Protein AF-A0A511WYX8-F1 (afdb_monomer_lite)

Structure (mmCIF, N/CA/C/O backbone):
data_AF-A0A511WYX8-F1
#
_entry.id   AF-A0A511WYX8-F1
#
loop_
_atom_site.group_PDB
_atom_site.id
_atom_site.type_symbol
_atom_site.label_atom_id
_atom_site.label_alt_id
_atom_site.label_comp_id
_atom_site.label_asym_id
_atom_site.label_entity_id
_atom_site.label_seq_id
_atom_site.pdbx_PDB_ins_code
_atom_site.Cartn_x
_atom_site.Cartn_y
_atom_site.Cartn_z
_atom_site.occupancy
_atom_site.B_iso_or_equiv
_atom_site.auth_seq_id
_atom_site.auth_comp_id
_atom_site.auth_asym_id
_atom_site.auth_atom_id
_atom_site.pdbx_PDB_model_num
ATOM 1 N N . MET A 1 1 ? -8.014 -15.091 -32.414 1.00 36.53 1 MET A N 1
ATOM 2 C CA . MET A 1 1 ? -6.638 -14.590 -32.223 1.00 36.53 1 MET A CA 1
ATOM 3 C C . MET A 1 1 ? -6.742 -13.092 -32.015 1.00 36.53 1 MET A C 1
ATOM 5 O O . MET A 1 1 ? -7.110 -12.405 -32.955 1.00 36.53 1 MET A O 1
ATOM 9 N N . ILE A 1 2 ? -6.541 -12.610 -30.789 1.00 39.69 2 ILE A N 1
ATOM 10 C CA . ILE A 1 2 ? -6.442 -11.173 -30.505 1.00 39.69 2 ILE A CA 1
ATOM 11 C C . ILE A 1 2 ? -4.955 -10.882 -30.314 1.00 39.69 2 ILE A C 1
ATOM 13 O O . ILE A 1 2 ? -4.270 -11.623 -29.611 1.00 39.69 2 ILE A O 1
ATOM 17 N N . ASN A 1 3 ? -4.473 -9.872 -31.034 1.00 35.62 3 ASN A N 1
ATOM 18 C CA . ASN A 1 3 ? -3.086 -9.428 -31.083 1.00 35.62 3 ASN A CA 1
ATOM 19 C C . ASN A 1 3 ? -2.529 -9.141 -29.680 1.00 35.62 3 ASN A C 1
ATOM 21 O O . ASN A 1 3 ? -2.926 -8.185 -29.025 1.00 35.62 3 ASN A O 1
ATOM 25 N N . THR A 1 4 ? -1.554 -9.937 -29.258 1.00 47.34 4 THR A N 1
ATOM 26 C CA . THR A 1 4 ? -0.552 -9.577 -28.251 1.00 47.34 4 THR A CA 1
ATOM 27 C C . THR A 1 4 ? 0.397 -8.544 -28.854 1.00 47.34 4 THR A C 1
ATOM 29 O O . THR A 1 4 ? 1.195 -8.940 -29.701 1.00 47.34 4 THR A O 1
ATOM 32 N N . ASN A 1 5 ? 0.287 -7.259 -28.476 1.00 47.00 5 ASN A N 1
ATOM 33 C CA . ASN A 1 5 ? 1.401 -6.280 -28.414 1.00 47.00 5 ASN A CA 1
ATOM 34 C C . ASN A 1 5 ? 0.989 -4.835 -28.043 1.00 47.00 5 ASN A C 1
ATOM 36 O O . ASN A 1 5 ? 1.665 -3.882 -28.423 1.00 47.00 5 ASN A O 1
ATOM 40 N N . GLU A 1 6 ? -0.045 -4.642 -27.227 1.00 46.84 6 GLU A N 1
ATOM 41 C CA . GLU A 1 6 ? -0.146 -3.429 -26.409 1.00 46.84 6 GLU A CA 1
ATOM 42 C C . GLU A 1 6 ? 0.085 -3.864 -24.965 1.00 46.84 6 GLU A C 1
ATOM 44 O O . GLU A 1 6 ? -0.639 -4.710 -24.442 1.00 46.84 6 GLU A O 1
ATOM 49 N N . LYS A 1 7 ? 1.144 -3.361 -24.316 1.00 50.03 7 LYS A N 1
ATOM 50 C CA . LYS A 1 7 ? 1.185 -3.419 -22.854 1.00 50.03 7 LYS A CA 1
ATOM 51 C C . LYS A 1 7 ? -0.026 -2.616 -22.406 1.00 50.03 7 LYS A C 1
ATOM 53 O O . LYS A 1 7 ? -0.033 -1.405 -22.604 1.00 50.03 7 LYS A O 1
ATOM 58 N N . ASP A 1 8 ? -1.032 -3.281 -21.850 1.00 52.28 8 ASP A N 1
ATOM 59 C CA . ASP A 1 8 ? -2.136 -2.609 -21.177 1.00 52.28 8 ASP A CA 1
ATOM 60 C C . ASP A 1 8 ? -1.526 -1.732 -20.085 1.00 52.28 8 ASP A C 1
ATOM 62 O O . ASP A 1 8 ? -1.163 -2.209 -19.013 1.00 52.28 8 ASP A O 1
ATOM 66 N N . PHE A 1 9 ? -1.352 -0.439 -20.366 1.00 58.72 9 PHE A N 1
ATOM 67 C CA . PHE A 1 9 ? -0.811 0.532 -19.413 1.00 58.72 9 PHE A CA 1
ATOM 68 C C . PHE A 1 9 ? -1.798 0.810 -18.264 1.00 58.72 9 PHE A C 1
ATOM 70 O O . PHE A 1 9 ? -1.507 1.613 -17.382 1.00 58.72 9 PHE A O 1
ATOM 77 N N . GLN A 1 10 ? -2.954 0.140 -18.262 1.00 65.69 10 GLN A N 1
ATOM 78 C CA . GLN A 1 10 ? -4.066 0.320 -17.335 1.00 65.69 10 GLN A CA 1
ATOM 79 C C . GLN A 1 10 ? -4.268 -0.887 -16.406 1.00 65.69 10 GLN A C 1
ATOM 81 O O . GLN A 1 10 ? -5.401 -1.273 -16.130 1.00 65.69 10 GLN A O 1
ATOM 86 N N . ALA A 1 11 ? -3.200 -1.506 -15.892 1.00 84.50 11 ALA A N 1
ATOM 87 C CA . ALA A 1 11 ? -3.401 -2.513 -14.851 1.00 84.50 11 ALA A CA 1
ATOM 88 C C . ALA A 1 11 ? -3.983 -1.850 -13.592 1.00 84.50 11 ALA A C 1
ATOM 90 O O . ALA A 1 11 ? -3.405 -0.908 -13.044 1.00 84.50 11 ALA A O 1
ATOM 91 N N . MET A 1 12 ? -5.125 -2.355 -13.134 1.00 91.75 12 MET A N 1
ATOM 92 C CA . MET A 1 12 ? -5.857 -1.850 -11.980 1.00 91.75 12 MET A CA 1
ATOM 93 C C . MET A 1 12 ? -6.478 -3.033 -11.237 1.00 91.75 12 MET A C 1
ATOM 95 O O . MET A 1 12 ? -6.990 -3.953 -11.868 1.00 91.75 12 MET A O 1
ATOM 99 N N . ILE A 1 13 ? -6.443 -3.029 -9.901 1.00 95.00 13 ILE A N 1
ATOM 100 C CA . ILE A 1 13 ? -7.233 -3.998 -9.133 1.00 95.00 13 ILE A CA 1
ATOM 101 C C . ILE A 1 13 ? -8.660 -3.458 -9.096 1.00 95.00 13 ILE A C 1
ATOM 103 O O . ILE A 1 13 ? -8.914 -2.375 -8.566 1.00 95.00 13 ILE A O 1
ATOM 107 N N . GLU A 1 14 ? -9.588 -4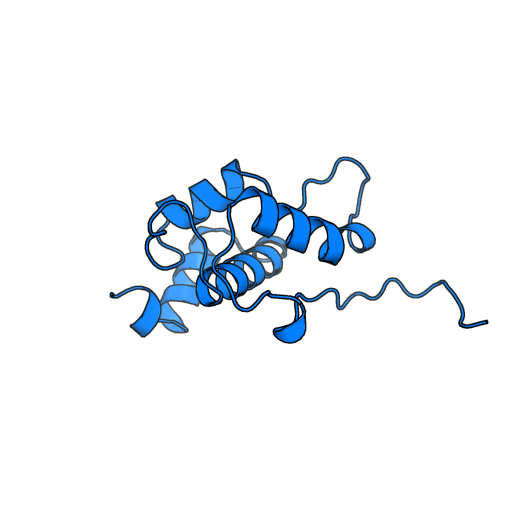.204 -9.67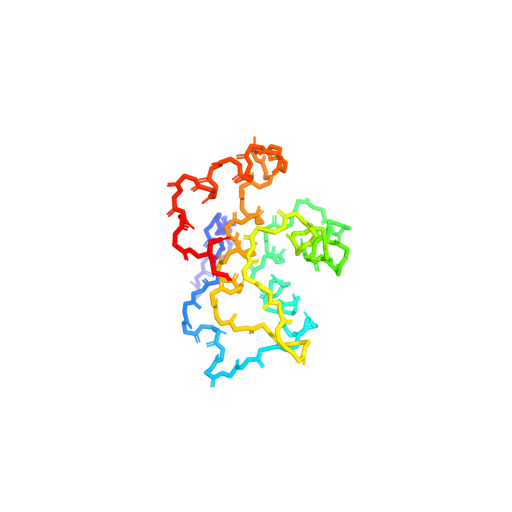7 1.00 93.50 14 GLU A N 1
ATOM 108 C CA . GLU A 1 14 ? -11.004 -3.862 -9.662 1.00 93.50 14 GLU A CA 1
ATOM 109 C C . GLU A 1 14 ? -11.725 -4.462 -8.451 1.00 93.50 14 GLU A C 1
ATOM 111 O O . GLU A 1 14 ? -11.322 -5.489 -7.901 1.00 93.50 14 GLU A O 1
ATOM 116 N N . ARG A 1 15 ? -12.856 -3.856 -8.058 1.00 92.25 15 ARG A N 1
ATOM 117 C CA . ARG A 1 15 ? -13.669 -4.294 -6.907 1.00 92.25 15 ARG A CA 1
ATOM 118 C C . ARG A 1 15 ? -13.998 -5.787 -6.945 1.00 92.25 15 ARG A C 1
ATOM 120 O O . ARG A 1 15 ? -13.983 -6.434 -5.900 1.00 92.25 15 ARG A O 1
ATOM 127 N N . HIS A 1 16 ? -14.305 -6.318 -8.125 1.00 94.31 16 HIS A N 1
ATOM 128 C CA . HIS A 1 16 ? -14.701 -7.713 -8.311 1.00 94.31 16 HIS A CA 1
ATOM 129 C C . HIS A 1 16 ? -13.529 -8.700 -8.140 1.00 94.31 16 HIS A C 1
ATOM 131 O O . HIS A 1 16 ? -13.755 -9.888 -7.925 1.00 94.31 16 HIS A O 1
ATOM 137 N N . MET A 1 17 ? -12.283 -8.220 -8.215 1.00 95.19 17 MET A N 1
ATOM 138 C CA . MET A 1 17 ? -11.077 -9.020 -7.979 1.00 95.19 17 MET A CA 1
ATOM 139 C C . MET A 1 17 ? -10.762 -9.169 -6.486 1.00 95.19 17 MET A C 1
ATOM 141 O O . MET A 1 17 ? -9.997 -10.056 -6.107 1.00 95.19 17 MET A O 1
ATOM 145 N N . ILE A 1 18 ? -11.323 -8.294 -5.643 1.00 95.81 18 ILE A N 1
ATOM 146 C CA . ILE A 1 18 ? -11.147 -8.319 -4.191 1.00 95.81 18 ILE A CA 1
ATOM 147 C C . ILE A 1 18 ? -12.232 -9.230 -3.592 1.00 95.81 18 ILE A C 1
ATOM 149 O O . ILE A 1 18 ? -13.420 -8.918 -3.727 1.00 95.81 18 ILE A O 1
ATOM 153 N N . PRO A 1 19 ? -11.856 -10.340 -2.927 1.00 94.44 19 PRO A N 1
ATOM 154 C CA . PRO A 1 19 ? -12.801 -11.232 -2.263 1.00 94.44 19 PRO A CA 1
ATOM 155 C C . PRO A 1 19 ? -13.681 -10.509 -1.241 1.00 94.44 19 PRO A C 1
ATOM 157 O O . PRO A 1 19 ? -13.255 -9.534 -0.625 1.00 94.44 19 PRO A O 1
ATOM 160 N N . ASP A 1 20 ? -14.882 -11.036 -1.004 1.00 93.94 20 ASP A N 1
ATOM 161 C CA . ASP A 1 20 ? -15.783 -10.552 0.050 1.00 93.94 20 ASP A CA 1
ATOM 162 C C . ASP A 1 20 ? -15.391 -11.116 1.432 1.00 93.94 20 ASP A C 1
ATOM 164 O O . ASP A 1 20 ? -16.168 -11.773 2.120 1.00 93.94 20 ASP A O 1
ATOM 168 N N . LEU A 1 21 ? -14.110 -10.963 1.782 1.00 95.50 21 LEU A N 1
ATOM 169 C CA . LEU A 1 21 ? -13.515 -11.333 3.065 1.00 95.50 21 LEU A CA 1
ATOM 170 C C . LEU A 1 21 ? -12.214 -10.557 3.285 1.00 95.50 21 LEU A C 1
ATOM 172 O O . LEU A 1 21 ? -11.514 -10.215 2.329 1.00 95.50 21 LEU A O 1
ATOM 176 N N . ASP A 1 22 ? -11.842 -10.352 4.548 1.00 97.50 22 ASP A N 1
ATOM 177 C CA . ASP A 1 22 ? -10.594 -9.661 4.873 1.00 97.50 22 ASP A CA 1
ATOM 178 C C . ASP A 1 22 ? -9.365 -10.518 4.546 1.00 97.50 22 ASP A C 1
ATOM 180 O O . ASP A 1 22 ? -9.273 -11.695 4.915 1.00 97.50 22 ASP A O 1
ATOM 184 N N . LEU A 1 23 ? -8.374 -9.896 3.911 1.00 98.00 23 LEU A N 1
ATOM 185 C CA . LEU A 1 23 ? -7.203 -10.574 3.369 1.00 98.00 23 LEU A CA 1
ATOM 186 C C . LEU A 1 23 ? -6.030 -10.582 4.345 1.00 98.00 23 LEU A C 1
ATOM 188 O O . LEU A 1 23 ? -5.728 -9.583 4.985 1.00 98.00 23 LEU A O 1
ATOM 192 N N . TYR A 1 24 ? -5.271 -11.668 4.399 1.00 97.94 24 TYR A N 1
ATOM 193 C CA . TYR A 1 24 ? -3.936 -11.646 4.992 1.00 97.94 24 TYR A CA 1
ATOM 194 C C . TYR A 1 24 ? -2.951 -10.901 4.082 1.00 97.94 24 TYR A C 1
ATOM 196 O O . TYR A 1 24 ? -3.112 -10.853 2.864 1.00 97.94 24 TYR A O 1
ATOM 204 N N . MET A 1 25 ? -1.870 -10.373 4.661 1.00 97.31 25 MET A N 1
ATOM 205 C CA . MET A 1 25 ? -0.851 -9.606 3.926 1.00 97.31 25 MET A CA 1
ATOM 206 C C . MET A 1 25 ? -0.339 -10.312 2.659 1.00 97.31 25 MET A C 1
ATOM 208 O O . MET A 1 25 ? -0.198 -9.674 1.620 1.00 97.31 25 MET A O 1
ATOM 212 N N . ASP A 1 26 ? -0.064 -11.617 2.717 1.00 97.69 26 ASP A N 1
ATOM 213 C CA . ASP A 1 26 ? 0.427 -12.343 1.540 1.00 97.69 26 ASP A CA 1
ATOM 214 C C . ASP A 1 26 ? -0.638 -12.484 0.446 1.00 97.69 26 ASP A C 1
ATOM 216 O O . ASP A 1 26 ? -0.288 -12.509 -0.730 1.00 97.69 26 ASP A O 1
ATOM 220 N N . GLN A 1 27 ? -1.928 -12.487 0.795 1.00 98.12 27 GLN A N 1
ATOM 221 C CA . GLN A 1 27 ? -3.019 -12.471 -0.184 1.00 98.12 27 GLN A CA 1
ATOM 222 C C . GLN A 1 27 ? -3.129 -11.102 -0.865 1.00 98.12 27 GLN A C 1
ATOM 224 O O . GLN A 1 27 ? -3.289 -11.045 -2.082 1.00 98.12 27 GLN A O 1
ATOM 229 N N . VAL A 1 28 ? -2.953 -10.005 -0.114 1.00 98.06 28 VAL A N 1
ATOM 230 C CA . VAL A 1 28 ? -2.847 -8.654 -0.696 1.00 98.06 28 VAL A CA 1
ATOM 231 C C . VAL A 1 28 ? -1.678 -8.603 -1.677 1.00 98.06 28 VAL A C 1
ATOM 233 O O . VAL A 1 28 ? -1.839 -8.187 -2.818 1.00 98.06 28 VAL A O 1
ATOM 236 N N . ARG A 1 29 ? -0.501 -9.094 -1.280 1.00 97.81 29 ARG A N 1
ATOM 237 C CA . ARG A 1 29 ? 0.677 -9.120 -2.159 1.00 97.81 29 ARG A CA 1
ATOM 238 C C . ARG A 1 29 ? 0.445 -9.949 -3.418 1.00 97.81 29 ARG A C 1
ATOM 240 O O . ARG A 1 29 ? 0.749 -9.470 -4.499 1.00 97.81 29 ARG A O 1
ATOM 247 N N . GLN A 1 30 ? -0.156 -11.133 -3.298 1.00 97.00 30 GLN A N 1
ATOM 248 C CA . GLN A 1 30 ? -0.497 -11.964 -4.455 1.00 97.00 30 GLN A CA 1
ATOM 249 C C . GLN A 1 30 ? -1.478 -11.274 -5.407 1.00 97.00 30 GLN A C 1
ATOM 251 O O . GLN A 1 30 ? -1.336 -11.404 -6.620 1.00 97.00 30 GLN A O 1
ATOM 256 N N . LEU A 1 31 ? -2.463 -10.539 -4.882 1.00 97.38 31 LEU A N 1
ATOM 257 C CA . LEU A 1 31 ? -3.401 -9.769 -5.699 1.00 97.38 31 LEU A CA 1
ATOM 258 C C . LEU A 1 31 ? -2.677 -8.673 -6.497 1.00 97.38 31 LEU A C 1
ATOM 260 O O . LEU A 1 31 ? -2.905 -8.525 -7.698 1.00 97.38 31 LEU A O 1
ATOM 264 N N . PHE A 1 32 ? -1.751 -7.959 -5.853 1.00 97.00 32 PHE A N 1
ATOM 265 C CA . PHE A 1 32 ? -0.905 -6.967 -6.515 1.00 97.00 32 PHE A CA 1
ATOM 266 C C . PHE A 1 32 ? 0.035 -7.607 -7.535 1.00 97.00 32 PHE A C 1
ATOM 268 O O . PHE A 1 32 ? 0.123 -7.121 -8.657 1.00 97.00 32 PHE A O 1
ATOM 275 N N . ASP A 1 33 ? 0.699 -8.708 -7.189 1.00 95.06 33 ASP A N 1
ATOM 276 C CA . ASP A 1 33 ? 1.612 -9.402 -8.094 1.00 95.06 33 ASP A CA 1
ATOM 277 C C . ASP A 1 33 ? 0.877 -9.872 -9.355 1.00 95.06 33 ASP A C 1
ATOM 279 O O . ASP A 1 33 ? 1.325 -9.595 -10.466 1.00 95.06 33 ASP A O 1
ATOM 283 N N . LYS A 1 34 ? -0.298 -10.495 -9.207 1.00 93.75 34 LYS A N 1
ATOM 284 C CA . LYS A 1 34 ? -1.130 -10.921 -10.344 1.00 93.75 34 LYS A CA 1
ATOM 285 C C . LYS A 1 34 ? -1.535 -9.759 -11.249 1.00 93.75 34 LYS A C 1
ATOM 287 O O . LYS A 1 34 ? -1.570 -9.928 -12.461 1.00 93.75 34 LYS A O 1
ATOM 292 N N . THR A 1 35 ? -1.822 -8.599 -10.664 1.00 94.38 35 THR A N 1
ATOM 293 C CA . THR A 1 35 ? -2.327 -7.437 -11.406 1.00 94.38 35 THR A CA 1
ATOM 294 C C . THR A 1 35 ? -1.201 -6.659 -12.084 1.00 94.38 35 THR A C 1
ATOM 296 O O . THR A 1 35 ? -1.324 -6.271 -13.238 1.00 94.38 35 THR A O 1
ATOM 299 N N . TYR A 1 36 ? -0.078 -6.452 -11.398 1.00 92.50 36 TYR A N 1
ATOM 300 C CA . TYR A 1 36 ? 0.967 -5.521 -11.831 1.00 92.50 36 TYR A CA 1
ATOM 301 C C . TYR A 1 36 ? 2.204 -6.190 -12.440 1.00 92.50 36 TYR A C 1
ATOM 303 O O . TYR A 1 36 ? 3.068 -5.483 -12.953 1.00 92.50 36 TYR A O 1
ATOM 311 N N . THR A 1 37 ? 2.305 -7.527 -12.446 1.00 91.75 37 THR A N 1
ATOM 312 C CA . THR A 1 37 ? 3.408 -8.239 -13.130 1.00 91.75 37 THR A CA 1
ATOM 313 C C . THR A 1 37 ? 3.577 -7.833 -14.598 1.00 91.75 37 THR A C 1
ATOM 315 O O . THR A 1 37 ? 4.718 -7.575 -14.987 1.00 91.75 37 THR A O 1
ATOM 318 N N . PRO A 1 38 ? 2.508 -7.679 -15.407 1.00 88.25 38 PRO A N 1
ATOM 319 C CA . PRO A 1 38 ? 2.640 -7.231 -16.798 1.00 88.25 38 PRO A CA 1
ATOM 320 C C . PRO A 1 38 ? 3.253 -5.827 -16.952 1.00 88.25 38 PRO A C 1
ATOM 322 O O . PRO A 1 38 ? 3.826 -5.508 -17.995 1.00 88.25 38 PRO A O 1
ATOM 325 N N . LEU A 1 39 ? 3.156 -4.992 -15.909 1.00 84.88 39 LEU A N 1
ATOM 326 C CA . LEU A 1 39 ? 3.665 -3.620 -15.896 1.00 84.88 39 LEU A CA 1
ATOM 327 C C . LEU A 1 39 ? 5.119 -3.493 -15.436 1.00 84.88 39 LEU A C 1
ATOM 329 O O . LEU A 1 39 ? 5.668 -2.391 -15.494 1.00 84.88 39 LEU A O 1
ATOM 333 N N . LYS A 1 40 ? 5.757 -4.583 -14.996 1.00 86.06 40 LYS A N 1
ATOM 334 C CA . LYS A 1 40 ? 7.157 -4.538 -14.566 1.00 86.06 40 LYS A CA 1
ATOM 335 C C . LYS A 1 40 ? 8.052 -4.020 -15.695 1.00 86.06 40 LYS A C 1
ATOM 337 O O . LYS A 1 40 ? 7.920 -4.414 -16.861 1.00 86.06 40 LYS A O 1
ATOM 342 N N . ARG A 1 41 ? 8.962 -3.112 -15.340 1.00 82.12 41 ARG A N 1
ATOM 343 C CA . ARG A 1 41 ? 9.989 -2.584 -16.252 1.00 82.12 41 ARG A CA 1
ATOM 344 C C . ARG A 1 41 ? 11.187 -3.524 -16.346 1.00 82.12 41 ARG A C 1
ATOM 346 O O . ARG A 1 41 ? 11.830 -3.568 -17.387 1.00 82.12 41 ARG A O 1
ATOM 353 N N . ASP A 1 42 ? 11.440 -4.270 -15.274 1.00 86.56 42 ASP A N 1
ATOM 354 C CA . ASP A 1 42 ? 12.498 -5.273 -15.155 1.00 86.56 42 ASP A CA 1
ATOM 355 C C . ASP A 1 42 ? 12.012 -6.484 -14.339 1.00 86.56 42 ASP A C 1
ATOM 357 O O . ASP A 1 42 ? 11.161 -6.358 -13.453 1.00 86.56 42 ASP A O 1
ATOM 361 N N . GLU A 1 43 ? 12.572 -7.666 -14.598 1.00 84.56 43 GLU A N 1
ATOM 362 C CA . GLU A 1 43 ? 12.201 -8.908 -13.907 1.00 84.56 43 GLU A CA 1
ATOM 363 C C . GLU A 1 43 ? 12.487 -8.868 -12.398 1.00 84.56 43 GLU A C 1
ATOM 365 O O . GLU A 1 43 ? 11.776 -9.508 -11.618 1.00 84.56 43 GLU A O 1
ATOM 370 N N . ASN A 1 44 ? 13.447 -8.057 -11.949 1.00 85.69 44 ASN A N 1
ATOM 371 C CA . ASN A 1 44 ? 13.809 -7.921 -10.537 1.00 85.69 44 ASN A CA 1
ATOM 372 C C . ASN A 1 44 ? 12.982 -6.859 -9.799 1.00 85.69 44 ASN A C 1
ATOM 374 O O . ASN A 1 44 ? 13.066 -6.755 -8.570 1.00 85.69 44 ASN A O 1
ATOM 378 N N . GLU A 1 45 ? 12.169 -6.071 -10.512 1.00 86.31 45 GLU A N 1
ATOM 379 C CA . GLU A 1 45 ? 11.333 -5.042 -9.898 1.00 86.31 45 GLU A CA 1
ATOM 380 C C . GLU A 1 45 ? 10.338 -5.672 -8.912 1.00 86.31 45 GLU A C 1
ATOM 382 O O . GLU A 1 45 ? 9.644 -6.650 -9.205 1.00 86.31 45 GLU A O 1
ATOM 387 N N . LYS A 1 46 ? 10.259 -5.112 -7.705 1.00 89.81 46 LYS A N 1
ATOM 388 C CA . LYS A 1 46 ? 9.316 -5.579 -6.687 1.00 89.81 46 LYS A CA 1
ATOM 389 C C . LYS A 1 46 ? 8.037 -4.753 -6.770 1.00 89.81 46 LYS A C 1
ATOM 391 O O . LYS A 1 46 ? 8.088 -3.536 -6.612 1.00 89.81 46 LYS A O 1
ATOM 396 N N . ILE A 1 47 ? 6.900 -5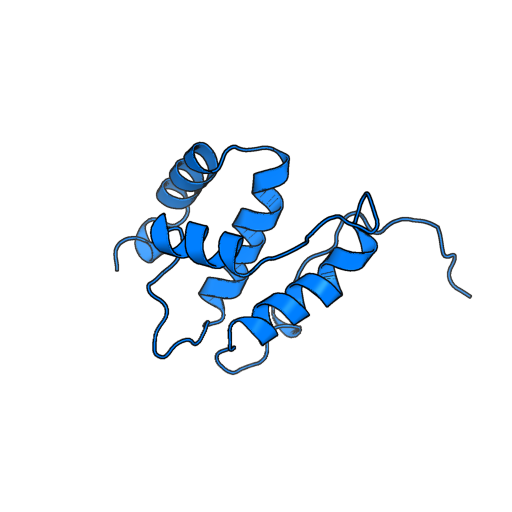.425 -6.947 1.00 93.75 47 ILE A N 1
ATOM 397 C CA . ILE A 1 47 ? 5.573 -4.796 -6.994 1.00 93.75 47 ILE A CA 1
ATOM 398 C C . ILE A 1 47 ? 5.191 -4.328 -5.584 1.00 93.75 47 ILE A C 1
ATOM 400 O O . ILE A 1 47 ? 5.332 -3.150 -5.250 1.00 93.75 47 ILE A O 1
ATOM 404 N N . LEU A 1 48 ? 4.788 -5.252 -4.708 1.00 95.69 48 LEU A N 1
ATOM 405 C CA . LEU A 1 48 ? 4.375 -4.917 -3.348 1.00 95.69 48 LEU A CA 1
ATOM 406 C C . LEU A 1 48 ? 5.083 -5.807 -2.326 1.00 95.69 48 LEU A C 1
ATOM 408 O O . LEU A 1 48 ? 4.819 -7.003 -2.176 1.00 95.69 48 LEU A O 1
ATOM 412 N N . THR A 1 49 ? 6.017 -5.206 -1.591 1.00 95.88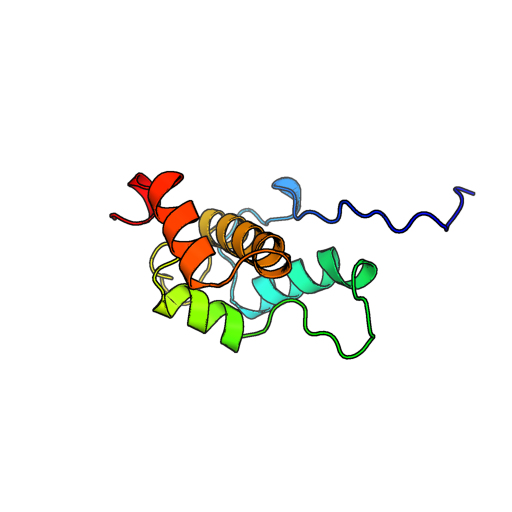 49 THR A N 1
ATOM 413 C CA . THR A 1 49 ? 6.747 -5.906 -0.528 1.00 95.88 49 THR A CA 1
ATOM 414 C C . THR A 1 49 ? 6.081 -5.710 0.829 1.00 95.88 49 THR A C 1
ATOM 416 O O . THR A 1 49 ? 5.445 -4.689 1.089 1.00 95.88 49 THR A O 1
ATOM 419 N N . LYS A 1 50 ? 6.313 -6.655 1.745 1.00 96.62 50 LYS A N 1
ATOM 420 C CA . LYS A 1 50 ? 5.932 -6.527 3.160 1.00 96.62 50 LYS A CA 1
ATOM 421 C C . LYS A 1 50 ? 6.461 -5.237 3.794 1.00 96.62 50 LYS A C 1
ATOM 423 O O . LYS A 1 50 ? 5.744 -4.586 4.545 1.00 96.62 50 LYS A O 1
ATOM 428 N N . THR A 1 51 ? 7.691 -4.843 3.466 1.00 96.69 51 THR A N 1
ATOM 429 C CA . THR A 1 51 ? 8.290 -3.596 3.963 1.00 96.69 51 THR A CA 1
ATOM 430 C C . THR A 1 51 ? 7.517 -2.369 3.490 1.00 96.69 51 THR A C 1
ATOM 432 O O . THR A 1 51 ? 7.271 -1.481 4.295 1.00 96.69 51 THR A O 1
ATOM 435 N N . MET A 1 52 ? 7.078 -2.333 2.227 1.00 96.12 52 MET A N 1
ATOM 436 C CA . MET A 1 52 ? 6.281 -1.217 1.701 1.00 96.12 52 MET A CA 1
ATOM 437 C C . MET A 1 52 ? 4.944 -1.095 2.428 1.00 96.12 52 MET A C 1
ATOM 439 O O . MET A 1 52 ? 4.643 -0.026 2.943 1.00 96.12 52 MET A O 1
ATOM 443 N N . ILE A 1 53 ? 4.206 -2.201 2.567 1.00 96.88 53 ILE A N 1
ATOM 444 C CA . ILE A 1 53 ? 2.928 -2.215 3.298 1.00 96.88 53 ILE A CA 1
ATOM 445 C C . ILE A 1 53 ? 3.126 -1.752 4.749 1.00 96.88 53 ILE A C 1
ATOM 447 O O . ILE A 1 53 ? 2.377 -0.917 5.249 1.00 96.88 53 ILE A O 1
ATOM 451 N N . ASN A 1 54 ? 4.174 -2.241 5.416 1.00 95.69 54 ASN A N 1
ATOM 452 C CA . ASN A 1 54 ? 4.494 -1.828 6.781 1.00 95.69 54 ASN A CA 1
ATOM 453 C C . ASN A 1 54 ? 4.865 -0.343 6.874 1.00 95.69 54 ASN A C 1
ATOM 455 O O . ASN A 1 54 ? 4.540 0.294 7.871 1.00 95.69 54 ASN A O 1
ATOM 459 N N . ASN A 1 55 ? 5.555 0.210 5.876 1.00 94.94 55 ASN A N 1
ATOM 460 C CA . ASN A 1 55 ? 5.877 1.635 5.838 1.00 94.94 55 ASN A CA 1
ATOM 461 C C . ASN A 1 55 ? 4.607 2.473 5.672 1.00 94.94 55 ASN A C 1
ATOM 463 O O . ASN A 1 55 ? 4.451 3.459 6.378 1.00 94.94 55 ASN A O 1
ATOM 467 N N . TYR A 1 56 ? 3.669 2.040 4.828 1.00 95.25 56 TYR A N 1
ATOM 468 C CA . TYR A 1 56 ? 2.381 2.715 4.660 1.00 95.25 56 TYR A CA 1
ATOM 469 C C . TYR A 1 56 ? 1.556 2.704 5.953 1.00 95.25 56 TYR A C 1
ATOM 471 O O . TYR A 1 56 ? 1.036 3.743 6.351 1.00 95.25 56 TYR A O 1
ATOM 479 N N . ALA A 1 57 ? 1.522 1.569 6.662 1.00 94.00 57 ALA A N 1
ATOM 480 C CA . ALA A 1 57 ? 0.872 1.469 7.970 1.00 94.00 57 ALA A CA 1
ATOM 481 C C . ALA A 1 57 ? 1.538 2.380 9.019 1.00 94.00 57 ALA A C 1
ATOM 483 O O . ALA A 1 57 ? 0.858 3.081 9.761 1.00 94.00 57 ALA A O 1
ATOM 484 N N . LYS A 1 58 ? 2.878 2.405 9.071 1.00 91.94 58 LYS A N 1
ATOM 485 C CA . LYS A 1 58 ? 3.640 3.272 9.990 1.00 91.94 58 LYS A CA 1
ATOM 486 C C . LYS A 1 58 ? 3.407 4.759 9.725 1.00 91.94 58 LYS A C 1
ATOM 488 O O . LYS A 1 58 ? 3.316 5.527 10.674 1.00 91.94 58 LYS A O 1
ATOM 493 N N . SER A 1 59 ? 3.295 5.138 8.455 1.00 90.62 59 SER A N 1
ATOM 494 C CA . SER A 1 59 ? 2.964 6.495 8.014 1.00 90.62 59 SER A CA 1
ATOM 495 C C . SER A 1 59 ?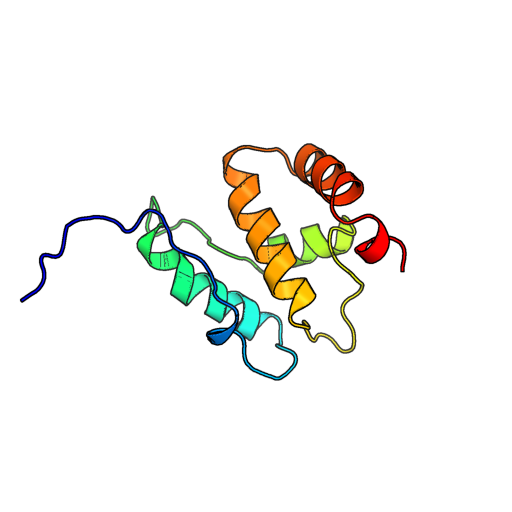 1.467 6.813 8.100 1.00 90.62 59 SER A C 1
ATOM 497 O O . SER A 1 59 ? 1.070 7.888 7.671 1.00 90.62 59 SER A O 1
ATOM 499 N N . LYS A 1 60 ? 0.642 5.905 8.647 1.00 90.69 60 LYS A N 1
ATOM 500 C CA . LYS A 1 60 ? -0.811 6.074 8.812 1.00 90.69 60 LYS A CA 1
ATOM 501 C C . LYS A 1 60 ? -1.532 6.434 7.507 1.00 90.69 60 LYS A C 1
ATOM 503 O O . LYS A 1 60 ? -2.447 7.241 7.508 1.00 90.69 60 LYS A O 1
ATOM 508 N N . LEU A 1 61 ? -1.122 5.834 6.388 1.00 91.62 61 LEU A N 1
ATOM 509 C CA . LEU A 1 61 ? -1.719 6.106 5.070 1.00 91.62 61 LEU A CA 1
ATOM 510 C C . LEU A 1 61 ? -3.026 5.341 4.812 1.00 91.62 61 LEU A C 1
ATOM 512 O O . LEU A 1 61 ? -3.612 5.454 3.739 1.00 91.62 61 LEU A O 1
ATOM 516 N N . PHE A 1 62 ? -3.449 4.515 5.764 1.00 93.00 62 PHE A N 1
ATOM 517 C CA . PHE A 1 62 ? -4.716 3.795 5.767 1.00 93.00 62 PHE A CA 1
ATOM 518 C C . PHE A 1 62 ? -5.097 3.434 7.218 1.00 93.00 62 PHE A C 1
ATOM 520 O O . PHE A 1 62 ? -4.219 3.498 8.091 1.00 93.00 62 PHE A O 1
ATOM 527 N N . PRO A 1 63 ? -6.357 3.034 7.482 1.00 91.69 63 PRO A N 1
ATOM 528 C CA . PRO A 1 63 ? -6.823 2.693 8.826 1.00 91.69 63 PRO A CA 1
ATOM 529 C C . PRO A 1 63 ? -6.004 1.583 9.506 1.00 91.69 63 PRO A C 1
ATOM 531 O O . PRO A 1 63 ? -5.380 0.759 8.834 1.00 91.69 63 PRO A O 1
ATOM 534 N N . PRO A 1 64 ? -5.986 1.505 10.845 1.00 93.06 64 PRO A N 1
ATOM 535 C CA . PRO A 1 64 ? -5.281 0.439 11.543 1.00 93.06 64 PRO A CA 1
ATOM 536 C C . PRO A 1 64 ? -5.730 -0.965 11.103 1.00 93.06 64 PRO A C 1
ATOM 538 O O . PRO A 1 64 ? -6.914 -1.285 11.048 1.00 93.06 64 PRO A O 1
ATOM 541 N N . ILE A 1 65 ? -4.755 -1.839 10.840 1.00 94.12 65 ILE A N 1
ATOM 542 C CA . ILE A 1 65 ? -5.006 -3.238 10.471 1.00 94.12 65 ILE A CA 1
ATOM 543 C C . ILE A 1 65 ? -5.458 -4.017 11.711 1.00 94.12 65 ILE A C 1
ATOM 545 O O . ILE A 1 65 ? -4.697 -4.174 12.671 1.00 94.12 65 ILE A O 1
ATOM 549 N N . GLU A 1 66 ? -6.647 -4.608 11.653 1.00 95.12 66 GLU A N 1
ATOM 550 C CA . GLU A 1 66 ? -7.210 -5.435 12.723 1.00 95.12 66 GLU A CA 1
ATOM 551 C C . GLU A 1 66 ? -6.882 -6.915 12.498 1.00 95.12 66 GLU A C 1
ATOM 553 O O . GLU A 1 66 ? -7.006 -7.439 11.394 1.00 95.12 66 GLU A O 1
ATOM 558 N N . ASN A 1 67 ? -6.452 -7.634 13.541 1.00 95.50 67 ASN A N 1
ATOM 559 C CA . ASN A 1 67 ? -6.208 -9.087 13.487 1.00 95.50 67 ASN A CA 1
ATOM 560 C C . ASN A 1 67 ? -5.289 -9.560 12.337 1.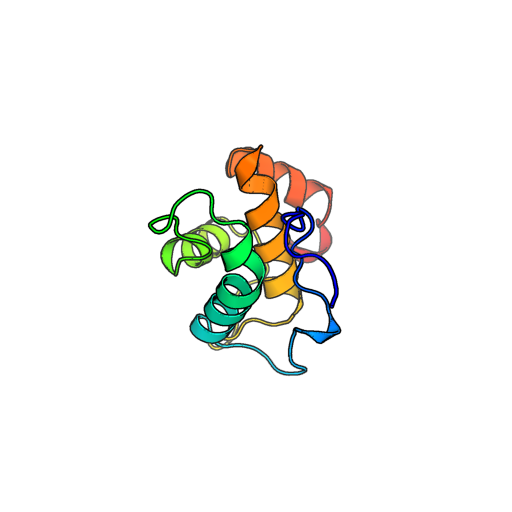00 95.50 67 ASN A C 1
ATOM 562 O O . ASN A 1 67 ? -5.379 -10.705 11.890 1.00 95.50 67 ASN A O 1
ATOM 566 N N . LYS A 1 68 ? -4.373 -8.693 11.879 1.00 96.06 68 LYS A N 1
ATOM 567 C CA . LYS A 1 68 ? -3.487 -8.920 10.717 1.00 96.06 68 LYS A CA 1
ATOM 568 C C . LYS A 1 68 ? -4.240 -9.108 9.392 1.00 96.06 68 LYS A C 1
ATOM 570 O O . LYS A 1 68 ? -3.684 -9.710 8.467 1.00 96.06 68 LYS A O 1
ATOM 575 N N . LYS A 1 69 ? -5.472 -8.606 9.301 1.00 97.06 69 LYS A N 1
ATOM 576 C CA . LYS A 1 69 ? -6.311 -8.699 8.114 1.00 97.06 69 LYS A CA 1
ATOM 577 C C . LYS A 1 69 ? -6.606 -7.329 7.507 1.00 97.06 69 LYS A C 1
ATOM 579 O O . LYS A 1 69 ? -6.806 -6.344 8.206 1.00 97.06 69 LYS A O 1
ATOM 584 N N . TYR A 1 70 ? -6.628 -7.300 6.186 1.00 97.69 70 TYR A N 1
ATOM 585 C CA . TYR A 1 70 ? -6.792 -6.128 5.349 1.00 97.69 70 TYR A CA 1
ATOM 586 C C . TYR A 1 70 ? -8.189 -6.180 4.742 1.00 97.69 70 TYR A C 1
ATOM 588 O O . TYR A 1 70 ? -8.468 -7.009 3.875 1.00 97.69 70 TYR A O 1
ATOM 596 N N . LYS A 1 71 ? -9.053 -5.287 5.219 1.00 96.44 71 LYS A N 1
ATOM 597 C CA . LYS A 1 71 ? -10.347 -4.977 4.603 1.00 96.44 71 LYS A CA 1
ATOM 598 C C . LYS A 1 71 ? -10.165 -4.353 3.218 1.00 96.44 71 LYS A C 1
ATOM 600 O O . LYS A 1 71 ? -9.061 -3.939 2.846 1.00 96.44 71 LYS A O 1
ATOM 605 N N . ILE A 1 72 ? -11.257 -4.253 2.475 1.00 95.31 72 ILE A N 1
ATOM 606 C CA . ILE A 1 72 ? -11.250 -3.740 1.109 1.00 95.31 72 ILE A CA 1
ATOM 607 C C . ILE A 1 72 ? -10.701 -2.314 0.992 1.00 95.31 72 ILE A C 1
ATOM 609 O O . ILE A 1 72 ? -9.958 -2.024 0.052 1.00 95.31 72 ILE A O 1
ATOM 613 N N . GLU A 1 73 ? -10.987 -1.450 1.966 1.00 92.88 73 GLU A N 1
ATOM 614 C CA . GLU A 1 73 ? -10.537 -0.057 1.956 1.00 92.88 73 GLU A CA 1
ATOM 615 C C . GLU A 1 73 ? -9.006 0.015 2.023 1.00 92.88 73 GLU A C 1
ATOM 617 O O . GLU A 1 73 ? -8.385 0.812 1.320 1.00 92.88 73 GLU A O 1
ATOM 622 N N . HIS A 1 74 ? -8.372 -0.890 2.781 1.00 96.19 74 HIS A N 1
ATOM 623 C CA . HIS A 1 74 ? -6.914 -0.994 2.820 1.00 96.19 74 HIS A CA 1
ATOM 624 C C . HIS A 1 74 ? -6.339 -1.349 1.448 1.00 96.19 74 HIS A C 1
ATOM 626 O O . HIS A 1 74 ? -5.351 -0.758 1.025 1.00 96.19 74 HIS A O 1
ATOM 632 N N . VAL A 1 75 ? -6.941 -2.311 0.741 1.00 97.19 75 VAL A N 1
ATOM 633 C CA . VAL A 1 75 ? -6.465 -2.739 -0.585 1.00 97.19 75 VAL A CA 1
ATOM 634 C C . VAL A 1 75 ? -6.549 -1.581 -1.580 1.00 97.19 75 VAL A C 1
ATOM 636 O O . VAL A 1 75 ? -5.578 -1.325 -2.295 1.00 97.19 75 VAL A O 1
ATOM 639 N N . MET A 1 76 ? -7.663 -0.844 -1.572 1.00 94.44 76 MET A N 1
ATOM 640 C CA . MET A 1 76 ? -7.871 0.324 -2.434 1.00 94.44 76 MET A CA 1
ATOM 641 C C . MET A 1 76 ? -6.864 1.446 -2.147 1.00 94.44 76 MET A C 1
ATOM 643 O O . MET A 1 76 ? -6.270 1.996 -3.076 1.00 94.44 76 MET A O 1
ATOM 647 N N . LEU A 1 77 ? -6.601 1.750 -0.872 1.00 95.06 77 LEU A N 1
ATOM 648 C CA . LEU A 1 77 ? -5.611 2.762 -0.491 1.00 95.06 77 LEU A CA 1
ATOM 649 C C . LEU A 1 77 ? -4.185 2.333 -0.844 1.00 95.06 77 LEU A C 1
ATOM 651 O O . LEU A 1 77 ? -3.435 3.111 -1.427 1.00 95.06 77 LEU A O 1
ATOM 655 N N . ILE A 1 78 ? -3.809 1.078 -0.576 1.00 96.75 78 ILE A N 1
ATOM 656 C CA . ILE A 1 78 ? -2.490 0.547 -0.954 1.00 96.75 78 ILE A CA 1
ATOM 657 C C . ILE A 1 78 ? -2.294 0.623 -2.474 1.00 96.75 78 ILE A C 1
ATOM 659 O O . ILE A 1 78 ? -1.195 0.930 -2.934 1.00 96.75 78 ILE A O 1
ATOM 663 N N . GLN A 1 79 ? -3.344 0.384 -3.261 1.00 95.44 79 GLN A N 1
ATOM 664 C CA . GLN A 1 79 ? -3.300 0.501 -4.718 1.00 95.44 79 GLN A CA 1
ATOM 665 C C . GLN A 1 79 ? -3.071 1.943 -5.151 1.00 95.44 79 GLN A C 1
ATOM 667 O O . GLN A 1 79 ? -2.221 2.193 -6.003 1.00 95.44 79 GLN A O 1
ATOM 672 N N . MET A 1 80 ? -3.784 2.885 -4.540 1.00 94.19 80 MET A N 1
ATOM 673 C CA . MET A 1 80 ? -3.609 4.307 -4.810 1.00 94.19 80 MET A CA 1
ATOM 674 C C . MET A 1 80 ? -2.172 4.748 -4.509 1.00 94.19 80 MET A C 1
ATOM 676 O O . MET A 1 80 ? -1.510 5.324 -5.368 1.00 94.19 80 MET A O 1
ATOM 680 N N . ILE A 1 81 ? -1.638 4.373 -3.342 1.00 95.38 81 ILE A N 1
ATOM 681 C CA . ILE A 1 81 ? -0.248 4.651 -2.955 1.00 95.38 81 ILE A CA 1
ATOM 682 C C . ILE A 1 81 ? 0.736 4.016 -3.952 1.00 95.38 81 ILE A C 1
ATOM 684 O O . ILE A 1 81 ? 1.705 4.655 -4.364 1.00 95.38 81 ILE A O 1
ATOM 688 N N . TYR A 1 82 ? 0.495 2.767 -4.366 1.00 94.00 82 TYR A N 1
ATOM 689 C CA . TYR A 1 82 ? 1.348 2.056 -5.321 1.00 94.00 82 TYR A CA 1
ATOM 690 C C . TYR A 1 82 ? 1.410 2.742 -6.690 1.00 94.00 82 TYR A C 1
ATOM 692 O O . TYR A 1 82 ? 2.476 2.754 -7.301 1.00 94.00 82 TYR A O 1
ATOM 700 N N . GLN A 1 83 ? 0.305 3.322 -7.158 1.00 91.31 83 GLN A N 1
ATOM 701 C CA . GLN A 1 83 ? 0.261 4.073 -8.414 1.00 91.31 83 GLN A CA 1
ATOM 702 C C . GLN A 1 83 ? 0.940 5.443 -8.273 1.00 91.31 83 GLN A C 1
ATOM 704 O O . GLN A 1 83 ? 1.758 5.826 -9.109 1.00 91.31 83 GLN A O 1
ATOM 709 N N . LEU A 1 84 ? 0.673 6.159 -7.176 1.00 93.38 84 LEU A N 1
ATOM 710 C CA . LEU A 1 84 ? 1.218 7.499 -6.945 1.00 93.38 84 LEU A CA 1
ATOM 711 C C . LEU A 1 84 ? 2.738 7.504 -6.725 1.00 93.38 84 LEU A C 1
ATOM 713 O O . LEU A 1 84 ? 3.399 8.455 -7.141 1.00 93.38 84 LEU A O 1
ATOM 717 N N . LYS A 1 85 ? 3.323 6.443 -6.141 1.00 91.06 85 LYS A N 1
ATOM 718 C CA . LYS A 1 85 ? 4.777 6.364 -5.860 1.00 91.06 85 LYS A CA 1
ATOM 719 C C . LYS A 1 85 ? 5.662 6.509 -7.106 1.00 91.06 85 LYS A C 1
ATOM 721 O O . LYS A 1 85 ? 6.859 6.740 -6.975 1.00 91.06 85 LYS A O 1
ATOM 726 N N . GLY A 1 86 ? 5.106 6.295 -8.304 1.00 86.50 86 GLY A N 1
ATOM 727 C CA . GLY A 1 86 ? 5.824 6.474 -9.567 1.00 86.50 86 GLY A CA 1
ATOM 728 C C . GLY A 1 86 ? 6.071 7.941 -9.931 1.00 86.50 86 GLY A C 1
ATOM 729 O O . GLY A 1 86 ? 6.944 8.212 -10.753 1.00 86.50 86 GLY A O 1
ATOM 730 N N . ALA A 1 87 ? 5.325 8.868 -9.323 1.00 92.38 87 ALA A N 1
ATOM 731 C CA . ALA A 1 87 ? 5.386 10.302 -9.597 1.00 92.38 87 ALA A CA 1
ATOM 732 C C . ALA A 1 87 ? 5.646 11.152 -8.343 1.00 92.38 87 ALA A C 1
ATOM 734 O O . ALA A 1 87 ? 6.225 12.229 -8.452 1.00 92.38 87 ALA A O 1
ATOM 735 N N . LEU A 1 88 ? 5.224 10.682 -7.168 1.00 94.94 88 LEU A N 1
ATOM 736 C CA . LEU A 1 88 ? 5.244 11.437 -5.918 1.00 94.94 88 LEU A CA 1
ATOM 737 C C . LEU A 1 88 ? 6.123 10.771 -4.860 1.00 94.94 88 LEU A C 1
ATOM 739 O O . LEU A 1 88 ? 6.234 9.542 -4.796 1.00 94.94 88 LEU A O 1
ATOM 743 N N . SER A 1 89 ? 6.709 11.592 -3.985 1.00 94.62 89 SER A N 1
ATOM 744 C CA . SER A 1 89 ? 7.358 11.095 -2.772 1.00 94.62 89 SER A CA 1
ATOM 745 C C . SER A 1 89 ? 6.317 10.574 -1.773 1.00 94.62 89 SER A C 1
ATOM 747 O O . SER A 1 89 ? 5.140 10.920 -1.842 1.00 94.62 89 SER A O 1
ATOM 749 N N . LEU A 1 90 ? 6.738 9.762 -0.797 1.00 91.06 90 LEU A N 1
ATOM 750 C CA . LEU A 1 90 ? 5.813 9.256 0.226 1.00 91.06 90 LEU A CA 1
ATOM 751 C C . LEU A 1 90 ? 5.180 10.388 1.054 1.00 91.06 90 LEU A C 1
ATOM 753 O O . LEU A 1 90 ? 4.022 10.278 1.441 1.00 91.06 90 LEU A O 1
ATOM 757 N N . GLN A 1 91 ? 5.932 11.465 1.293 1.00 93.06 91 GLN A N 1
ATOM 758 C CA . GLN A 1 91 ? 5.446 12.637 2.018 1.00 93.06 91 GLN A CA 1
ATOM 759 C C . GLN A 1 91 ? 4.354 13.363 1.224 1.00 93.06 91 GLN A C 1
ATOM 761 O O . GLN A 1 91 ? 3.318 13.702 1.786 1.00 93.06 91 GLN A O 1
ATOM 766 N N . ASP A 1 92 ? 4.551 13.537 -0.086 1.00 95.25 92 ASP A N 1
ATOM 767 C CA . ASP A 1 92 ? 3.545 14.162 -0.951 1.00 95.25 92 ASP A CA 1
ATOM 768 C C . ASP A 1 92 ? 2.292 13.287 -1.058 1.00 95.25 92 ASP A C 1
ATOM 770 O O . ASP A 1 92 ? 1.175 13.796 -1.016 1.00 95.25 92 ASP A O 1
ATOM 774 N N . ILE A 1 93 ? 2.459 11.960 -1.136 1.00 94.88 93 ILE A N 1
ATOM 775 C CA . ILE A 1 93 ? 1.335 11.012 -1.104 1.00 94.88 93 ILE A CA 1
ATOM 776 C C . ILE A 1 93 ? 0.548 11.162 0.194 1.00 94.88 93 ILE A C 1
ATOM 778 O O . ILE A 1 93 ? -0.678 11.194 0.149 1.00 94.88 93 ILE A O 1
ATOM 782 N N . GLN A 1 94 ? 1.231 11.271 1.335 1.00 91.88 94 GLN A N 1
ATOM 783 C CA . GLN A 1 94 ? 0.574 11.484 2.619 1.00 91.88 94 GLN A CA 1
ATOM 784 C C . GLN A 1 94 ? -0.272 12.761 2.602 1.00 91.88 94 GLN A C 1
ATOM 786 O O . GLN A 1 94 ? -1.459 12.702 2.906 1.00 91.88 94 GLN A O 1
ATOM 791 N N . THR A 1 95 ? 0.305 13.885 2.171 1.00 92.50 95 THR A N 1
ATOM 792 C CA . THR A 1 95 ? -0.416 15.161 2.073 1.00 92.50 95 THR A CA 1
ATOM 793 C C . THR A 1 95 ? -1.622 15.069 1.137 1.00 92.50 95 THR A C 1
ATOM 795 O O . THR A 1 95 ? -2.696 15.563 1.467 1.00 92.50 95 THR A O 1
ATOM 798 N N . VAL A 1 96 ? -1.484 14.406 -0.015 1.00 92.81 96 VAL A N 1
ATOM 799 C CA . VAL A 1 96 ? -2.603 14.196 -0.945 1.00 92.81 96 VAL A CA 1
ATOM 800 C C . VAL A 1 96 ? -3.708 13.366 -0.292 1.00 92.81 96 VAL A C 1
ATOM 802 O O . VAL A 1 96 ? -4.872 13.758 -0.355 1.00 92.81 96 VAL A O 1
ATOM 805 N N . LEU A 1 97 ? -3.366 12.248 0.354 1.00 90.56 97 LEU A N 1
ATOM 806 C CA . LEU A 1 97 ? -4.344 11.372 1.000 1.00 90.56 97 LEU A CA 1
ATOM 807 C C . LEU A 1 97 ? -5.055 12.057 2.170 1.00 90.56 97 LEU A C 1
ATOM 809 O O . LEU A 1 97 ? -6.269 11.919 2.287 1.00 90.56 97 LEU A O 1
ATOM 813 N N . GLU A 1 98 ? -4.356 12.846 2.984 1.00 88.19 98 GLU A N 1
ATOM 814 C CA . GLU A 1 98 ? -4.969 13.643 4.057 1.00 88.19 98 GLU A CA 1
ATOM 815 C C . GLU A 1 98 ? -6.023 14.629 3.523 1.00 88.19 98 GLU A C 1
ATOM 817 O O . GLU A 1 98 ? -7.064 14.819 4.152 1.00 88.19 98 GLU A O 1
ATOM 822 N N . LEU A 1 99 ? -5.804 15.202 2.335 1.00 88.94 99 LEU A N 1
ATOM 823 C CA . LEU A 1 99 ? -6.747 16.129 1.702 1.00 88.94 99 LEU A CA 1
ATOM 824 C C . LEU A 1 99 ? -7.978 15.434 1.106 1.00 88.94 99 LEU A C 1
ATOM 826 O O . LEU A 1 99 ? -9.072 15.995 1.153 1.00 88.94 99 LEU A O 1
ATOM 830 N N . ILE A 1 100 ? -7.817 14.239 0.528 1.00 88.25 100 ILE A N 1
ATOM 831 C CA . ILE A 1 100 ? -8.899 13.557 -0.211 1.00 88.25 100 ILE A CA 1
ATOM 832 C C . ILE A 1 100 ? -9.595 12.449 0.590 1.00 88.25 100 ILE A C 1
ATOM 834 O O . ILE A 1 100 ? -10.692 12.033 0.225 1.00 88.25 100 ILE A O 1
ATOM 838 N N . THR A 1 101 ? -8.991 11.982 1.686 1.00 83.12 101 THR A N 1
ATOM 839 C CA . THR A 1 101 ? -9.558 10.965 2.591 1.00 83.12 101 THR A CA 1
ATOM 840 C C . THR A 1 101 ? -9.611 11.399 4.067 1.00 83.12 101 THR A C 1
ATOM 842 O O . THR A 1 101 ? -9.304 10.596 4.953 1.00 83.12 101 THR A O 1
ATOM 845 N N . PRO A 1 102 ? -10.046 12.634 4.394 1.00 75.19 102 PRO A N 1
ATOM 846 C CA . PRO A 1 102 ? -10.006 13.130 5.768 1.00 75.19 102 PRO A CA 1
ATOM 847 C C . PRO A 1 102 ? -10.846 12.287 6.736 1.00 75.19 102 PRO A C 1
ATOM 849 O O . PRO A 1 102 ? -10.476 12.157 7.893 1.00 75.19 102 PRO A O 1
ATOM 852 N N . SER A 1 103 ? -11.949 11.671 6.305 1.00 70.44 103 SER A N 1
ATOM 853 C CA . SER A 1 103 ? -12.756 10.809 7.182 1.00 70.44 103 SER A CA 1
ATOM 854 C C . SER A 1 103 ? -12.124 9.444 7.458 1.00 70.44 103 SER A C 1
ATOM 856 O O . SER A 1 103 ? -12.455 8.824 8.455 1.00 70.44 103 SER A O 1
ATOM 858 N N . ILE A 1 104 ? -11.232 8.965 6.587 1.00 68.38 104 ILE A N 1
ATOM 859 C CA . ILE A 1 104 ? -10.662 7.611 6.673 1.00 68.38 104 ILE A CA 1
ATOM 860 C C . ILE A 1 104 ? -9.399 7.596 7.545 1.00 68.38 104 ILE A C 1
ATOM 862 O O . ILE A 1 104 ? -9.082 6.580 8.153 1.00 68.38 104 ILE A O 1
ATOM 866 N N . LEU A 1 105 ? -8.669 8.714 7.609 1.00 66.25 105 LEU A N 1
ATOM 867 C CA . LEU A 1 105 ? -7.434 8.829 8.398 1.00 66.25 105 LEU A CA 1
ATOM 868 C C . LEU A 1 105 ? -7.652 9.377 9.820 1.00 66.25 105 LEU A C 1
ATOM 870 O O . LEU A 1 105 ? -6.717 9.363 10.619 1.00 66.25 105 LEU A O 1
ATOM 874 N N . ASN A 1 106 ? -8.857 9.872 10.124 1.00 58.16 106 ASN A N 1
ATOM 875 C CA . ASN A 1 106 ? -9.206 10.503 11.404 1.00 58.16 106 ASN A CA 1
ATOM 876 C C . ASN A 1 106 ? -10.083 9.623 12.323 1.00 58.16 106 ASN A C 1
ATOM 878 O O . ASN A 1 106 ? -10.580 10.127 13.331 1.00 58.16 106 ASN A O 1
ATOM 882 N N . GLU A 1 107 ? -10.256 8.340 11.997 1.00 49.56 107 GLU A N 1
ATOM 883 C CA . GLU A 1 107 ? -10.822 7.308 12.889 1.00 49.56 107 GLU A CA 1
ATOM 884 C C . GLU A 1 107 ? -9.710 6.438 13.495 1.00 49.56 107 GLU A C 1
ATOM 886 O O . GLU A 1 107 ? -9.795 6.145 14.711 1.00 49.56 107 GLU A O 1
#

Organism: NCBI:txid442899

pLDDT: mean 87.45, std 15.08, range [35.62, 98.12]

Radius of gyration: 14.64 Å; chains: 1; bounding box: 30×31×46 Å

Secondary structure (DSSP, 8-state):
--------TT----GGGS-SSPEEHHHHHHHHHHHHGGG-SSTT--SS-HHHHHHHHHTT-SPPPBTTEE-HHHHHHHHHHHHHTTTS-HHHHHHHHHHH-HHHH--

InterPro domains:
  IPR014975 Protein of unknown function DUF1836 [PF08876] (16-104)
  IPR014975 Protein of unknown function DUF1836 [PTHR40056] (16-106)

Sequence (107 aa):
MINTNEKDFQAMIERHMIPDLDLYMDQVRQLFDKTYTPLKRDENEKILTKTMINNYAKSKLFPPIENKKYKIEHVMLIQMIYQLKGALSLQDIQTVLELITPSILNE

Foldseek 3Di:
DDDPDDLPPDQDQDPVLDDPDWDAPVVLLVSQCVRCVSVDPDPPDRQDDPVLLVVCVVLLQFDDDDPNTHDPRSSVSSRVQSVCVVPDDPVVSSVVSCVVPVVGSVD